Protein AF-A0AAV8WSM8-F1 (afdb_monomer_lite)

Foldseek 3Di:
DADPPDPCPPDALVRCVVVVHHSPDPDQFDQDVNDTHHDDDDDDDDAPDKDKFFAPVQCVVDVFWHSIWIWHWYADPVRDTDIDTDTHTHDPDDPPPDD

Organism: NCBI:txid1586634

Sequence (99 aa):
MTSDRCHLVDMTPKDLVKHSEHEQEWGGYFIIKGNEKIVRMLLMTRRNYPIAIKRSSWKQRGSLFSDCGISIRCVKNDQTATVRKFSLLQILGKKLPIY

Secondary structure (DSSP, 8-state):
---TTSTTTT--HHHHHHTTS-TT----SEEETTEEE-PPP---PPBT-EEEEE-GGGGGG-TTEEEEEEEEEEE-TTS-EEEEEEEEE--TT------

Radius of gyration: 25.25 Å; chains: 1; bounding box: 46×23×77 Å

pLDDT: mean 89.43, std 13.1, range [40.5, 97.62]

InterPro domains:
  IPR007644 RNA polymerase, beta subunit, protrusion [PF04563] (2-44)
  IPR037034 RNA polymerase Rpb2, domain 2 superfamily [G3DSA:3.90.1110.10] (48-92)

Structure (mmCIF, N/CA/C/O backbone):
data_AF-A0AAV8WSM8-F1
#
_entry.id   AF-A0AAV8WSM8-F1
#
loop_
_atom_site.group_PDB
_atom_site.id
_atom_site.type_symbol
_atom_site.label_atom_id
_atom_site.label_alt_id
_atom_site.label_comp_id
_atom_site.label_asym_id
_atom_site.label_entity_id
_atom_site.label_seq_id
_atom_site.pdbx_PDB_ins_code
_atom_site.Cartn_x
_atom_site.Cartn_y
_atom_site.Cartn_z
_atom_site.occupancy
_atom_site.B_iso_or_equiv
_atom_site.auth_seq_id
_atom_site.auth_comp_id
_atom_site.auth_asym_id
_atom_site.auth_atom_id
_atom_site.pdbx_PDB_model_num
ATOM 1 N N . MET A 1 1 ? 13.891 2.664 -12.995 1.00 62.06 1 MET A N 1
ATOM 2 C CA . MET A 1 1 ? 13.095 1.525 -12.487 1.00 62.06 1 MET A CA 1
ATOM 3 C C . MET A 1 1 ? 12.058 1.158 -13.534 1.00 62.06 1 MET A C 1
ATOM 5 O O . MET A 1 1 ? 10.922 1.618 -13.503 1.00 62.06 1 MET A O 1
ATOM 9 N N . THR A 1 2 ? 12.468 0.323 -14.475 1.00 86.25 2 THR A N 1
ATOM 10 C CA . THR A 1 2 ? 11.614 -0.299 -15.489 1.00 86.25 2 THR A CA 1
ATOM 11 C C . THR A 1 2 ? 11.193 -1.680 -14.988 1.00 86.25 2 THR A C 1
ATOM 13 O O . THR A 1 2 ? 11.968 -2.369 -14.333 1.00 86.25 2 THR A O 1
ATOM 16 N N . SER A 1 3 ? 9.930 -2.060 -15.199 1.00 92.62 3 SER A N 1
ATOM 17 C CA . SER A 1 3 ? 9.417 -3.360 -14.740 1.00 92.62 3 SER A CA 1
ATOM 18 C C . SE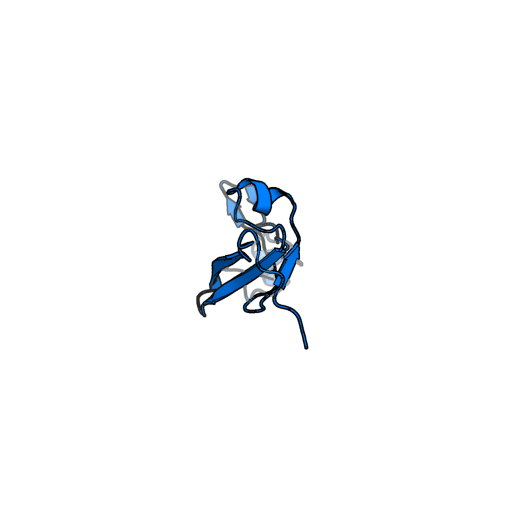R A 1 3 ? 9.936 -4.505 -15.610 1.00 92.62 3 SER A C 1
ATOM 20 O O . SER A 1 3 ? 10.052 -4.305 -16.814 1.00 92.62 3 SER A O 1
ATOM 22 N N . ASP A 1 4 ? 10.025 -5.721 -15.070 1.00 94.00 4 ASP A N 1
ATOM 23 C CA . ASP A 1 4 ? 10.434 -6.937 -15.804 1.00 94.00 4 ASP A CA 1
ATOM 24 C C . ASP A 1 4 ? 9.608 -7.248 -17.066 1.00 94.00 4 ASP A C 1
ATOM 26 O O . ASP A 1 4 ? 10.043 -7.986 -17.943 1.00 94.00 4 ASP A O 1
ATOM 30 N N . ARG A 1 5 ? 8.383 -6.713 -17.164 1.00 94.25 5 ARG A N 1
ATOM 31 C CA . ARG A 1 5 ? 7.504 -6.882 -18.336 1.00 94.25 5 ARG A CA 1
ATOM 32 C C . ARG A 1 5 ? 7.582 -5.737 -19.345 1.00 94.25 5 ARG A C 1
ATOM 34 O O . ARG A 1 5 ? 6.834 -5.733 -20.316 1.00 94.25 5 ARG A O 1
ATOM 41 N N . CYS A 1 6 ? 8.419 -4.738 -19.095 1.00 93.62 6 CYS A N 1
ATOM 42 C CA . CYS A 1 6 ? 8.630 -3.632 -20.014 1.00 93.62 6 CYS A CA 1
ATOM 43 C C . CYS A 1 6 ? 9.727 -4.016 -21.009 1.00 93.62 6 CYS A C 1
ATOM 45 O O . CYS A 1 6 ? 10.747 -4.572 -20.613 1.00 93.62 6 CYS A O 1
ATOM 47 N N . HIS A 1 7 ? 9.561 -3.665 -22.285 1.00 93.44 7 HIS A N 1
ATOM 48 C CA . HIS A 1 7 ? 10.590 -3.906 -23.303 1.00 93.44 7 HIS A CA 1
ATOM 49 C C . HIS A 1 7 ? 11.905 -3.153 -23.025 1.00 93.44 7 HIS A C 1
ATOM 51 O O . HIS A 1 7 ? 12.935 -3.515 -23.580 1.00 93.44 7 HIS A O 1
ATOM 57 N N . LEU A 1 8 ? 11.877 -2.138 -22.154 1.00 93.19 8 LEU A N 1
ATOM 58 C CA . LEU A 1 8 ? 13.022 -1.294 -21.805 1.00 93.19 8 LEU A CA 1
ATOM 59 C C . LEU A 1 8 ? 13.853 -1.822 -20.612 1.00 93.19 8 LEU A C 1
ATOM 61 O O . LEU A 1 8 ? 14.755 -1.124 -20.162 1.00 93.19 8 LEU A O 1
ATOM 65 N N . VAL A 1 9 ? 13.540 -2.998 -20.042 1.00 91.56 9 VAL A N 1
ATOM 66 C CA . VAL A 1 9 ? 14.129 -3.465 -18.764 1.00 91.56 9 VAL A CA 1
ATOM 67 C C . VAL A 1 9 ? 15.661 -3.587 -18.782 1.00 91.56 9 VAL A C 1
ATOM 69 O O . VAL A 1 9 ? 16.299 -3.143 -17.832 1.00 91.56 9 VAL A O 1
ATOM 72 N N . ASP A 1 10 ? 16.243 -4.083 -19.876 1.00 90.94 10 ASP A N 1
ATOM 73 C CA . ASP A 1 10 ? 17.689 -4.342 -20.005 1.00 90.94 10 ASP A CA 1
ATOM 74 C C . ASP A 1 10 ? 18.352 -3.504 -21.114 1.00 90.94 10 ASP A C 1
ATOM 76 O O . ASP A 1 10 ? 19.442 -3.822 -21.594 1.00 90.94 10 ASP A O 1
ATOM 80 N N . MET A 1 11 ? 17.689 -2.438 -21.571 1.00 93.75 11 MET A N 1
ATOM 81 C CA . MET A 1 11 ? 18.227 -1.590 -22.635 1.00 93.75 11 MET A CA 1
ATOM 82 C C . MET A 1 11 ? 19.330 -0.670 -22.110 1.00 93.75 11 MET A C 1
ATOM 84 O O . MET A 1 11 ? 19.201 -0.047 -21.055 1.00 93.75 11 MET A O 1
ATOM 88 N N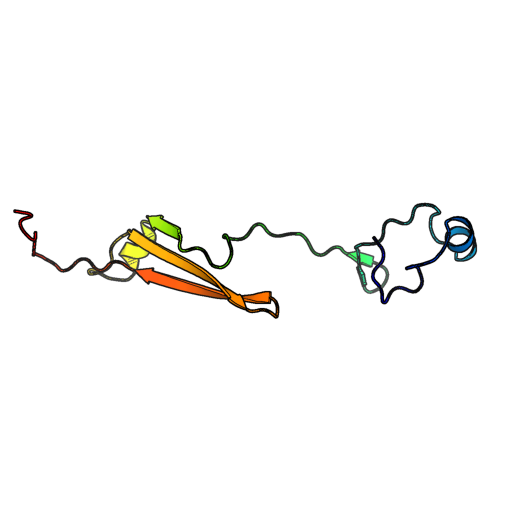 . THR A 1 12 ? 20.415 -0.538 -22.875 1.00 93.94 12 THR A N 1
ATOM 89 C CA . THR A 1 12 ? 21.449 0.457 -22.571 1.00 93.94 12 THR A CA 1
ATOM 90 C C . THR A 1 12 ? 20.961 1.866 -22.935 1.00 93.94 12 THR A C 1
ATOM 92 O O . THR A 1 12 ? 20.084 2.001 -23.789 1.00 93.94 12 THR A O 1
ATOM 95 N N . PRO A 1 13 ? 21.558 2.946 -22.392 1.00 94.25 13 PRO A N 1
ATOM 96 C CA . PRO A 1 13 ? 21.188 4.316 -22.771 1.00 94.25 13 PRO A CA 1
ATOM 97 C C . PRO A 1 13 ? 21.244 4.578 -24.283 1.00 94.25 13 PRO A C 1
ATOM 99 O O . PRO A 1 13 ? 20.419 5.306 -24.826 1.00 94.25 13 PRO A O 1
ATOM 102 N N . LYS A 1 14 ? 22.181 3.932 -24.992 1.00 95.69 14 LYS A N 1
ATOM 103 C CA . LYS A 1 14 ? 22.279 4.017 -26.457 1.00 95.69 14 LYS A CA 1
ATOM 104 C C . LYS A 1 14 ? 21.098 3.340 -27.150 1.00 95.69 14 LYS A C 1
ATOM 106 O O . LYS A 1 14 ? 20.595 3.860 -28.143 1.00 95.69 14 LYS A O 1
ATOM 111 N N . ASP A 1 15 ? 20.663 2.195 -26.631 1.00 94.88 15 ASP A N 1
ATOM 112 C CA . ASP A 1 15 ? 19.507 1.478 -27.162 1.00 94.88 15 ASP A CA 1
ATOM 113 C C . ASP A 1 15 ? 18.212 2.243 -26.886 1.00 94.88 15 ASP A C 1
ATOM 115 O O . ASP A 1 15 ? 17.374 2.317 -27.778 1.00 94.88 15 ASP A O 1
ATOM 119 N N . LEU A 1 16 ? 18.072 2.877 -25.717 1.00 94.75 16 LEU A N 1
ATOM 120 C CA . LEU A 1 16 ? 16.925 3.734 -25.389 1.00 94.75 16 LEU A CA 1
ATOM 121 C C . LEU A 1 16 ? 16.775 4.874 -26.401 1.00 94.75 16 LEU A C 1
ATOM 123 O O . LEU A 1 16 ? 15.728 5.005 -27.031 1.00 94.75 16 LEU A O 1
ATOM 127 N N . VAL A 1 17 ? 17.858 5.614 -26.657 1.00 95.69 17 VAL A N 1
ATOM 128 C CA . VAL A 1 17 ? 17.861 6.692 -27.660 1.00 95.69 17 VAL A CA 1
ATOM 129 C C . VAL A 1 17 ? 17.511 6.157 -29.050 1.00 95.69 17 VAL A C 1
ATOM 131 O O . VAL A 1 17 ? 16.729 6.770 -29.776 1.00 95.69 17 VAL A O 1
ATOM 134 N N . LYS A 1 18 ? 18.030 4.979 -29.425 1.00 96.50 18 LYS A N 1
ATOM 135 C CA . LYS A 1 18 ? 17.698 4.327 -30.703 1.00 96.50 18 LYS A CA 1
ATOM 136 C C . LYS A 1 18 ? 16.211 3.971 -30.813 1.00 96.50 18 LYS A C 1
ATOM 138 O O . LYS A 1 18 ? 15.663 4.006 -31.912 1.00 96.50 18 LYS A O 1
ATOM 143 N N . HIS A 1 19 ? 15.564 3.655 -29.696 1.00 93.69 19 HIS A N 1
ATOM 144 C CA . HIS A 1 19 ? 14.131 3.371 -29.619 1.00 93.69 19 HIS A CA 1
ATOM 145 C C . HIS A 1 19 ? 13.280 4.621 -29.348 1.00 93.69 19 HIS A C 1
ATOM 147 O O . HIS A 1 19 ? 12.095 4.488 -29.069 1.00 93.69 19 HIS A O 1
ATOM 153 N N . SER A 1 20 ? 13.845 5.826 -29.510 1.00 94.50 20 SER A N 1
ATOM 154 C CA . SER A 1 20 ? 13.152 7.109 -29.297 1.00 94.50 20 SER A CA 1
ATOM 155 C C . SER A 1 20 ? 12.680 7.342 -27.859 1.00 94.50 20 SER A C 1
ATOM 157 O O . SER A 1 20 ? 11.771 8.135 -27.630 1.00 94.50 20 SER A O 1
ATOM 159 N N . GLU A 1 21 ? 13.334 6.693 -26.901 1.00 94.19 21 GLU A N 1
ATOM 160 C CA . GLU A 1 21 ? 13.168 6.948 -25.474 1.00 94.19 21 GLU A CA 1
ATOM 161 C C . GLU A 1 21 ? 14.253 7.909 -24.976 1.00 94.19 21 GLU A C 1
ATOM 163 O O . GLU A 1 21 ? 15.303 8.097 -25.604 1.00 94.19 21 GLU A O 1
ATOM 168 N N . HIS A 1 22 ? 14.019 8.516 -23.815 1.00 93.62 22 HIS A N 1
ATOM 169 C CA . HIS A 1 22 ? 15.026 9.347 -23.168 1.00 93.62 22 HIS A CA 1
ATOM 170 C C . HIS A 1 22 ? 16.214 8.485 -22.694 1.00 93.62 22 HIS A C 1
ATOM 172 O O . HIS A 1 22 ? 16.029 7.401 -22.143 1.00 93.62 22 HIS A O 1
ATOM 178 N N . GLU A 1 23 ? 17.454 8.970 -22.851 1.00 93.00 23 GLU A N 1
ATOM 179 C CA . GLU A 1 23 ? 18.670 8.236 -22.436 1.00 93.00 23 GLU A CA 1
ATOM 180 C C . GLU A 1 23 ? 18.679 7.856 -20.946 1.00 93.00 23 GLU A C 1
ATOM 182 O O . GLU A 1 23 ? 19.292 6.870 -20.537 1.00 93.00 23 GLU A O 1
ATOM 187 N N . GLN A 1 24 ? 17.977 8.653 -20.143 1.00 91.06 24 GLN A N 1
ATOM 188 C CA . GLN A 1 24 ? 17.765 8.472 -18.714 1.00 91.06 24 GLN A CA 1
ATOM 189 C C . GLN A 1 24 ? 16.271 8.275 -18.441 1.00 91.06 24 GLN A C 1
ATOM 191 O O . GLN A 1 24 ? 15.710 8.973 -17.605 1.00 91.06 24 GLN A O 1
ATOM 196 N N . GLU A 1 25 ? 15.592 7.400 -19.181 1.00 91.44 25 GLU A N 1
ATOM 197 C CA . GLU A 1 25 ? 14.197 7.058 -18.894 1.00 91.44 25 GLU A CA 1
ATOM 198 C C . GLU A 1 25 ? 14.086 6.386 -17.514 1.00 91.44 25 GLU A C 1
ATOM 200 O O . GLU A 1 25 ? 14.760 5.395 -17.215 1.00 91.44 25 GLU A O 1
ATOM 205 N N . TRP A 1 26 ? 13.261 6.946 -16.625 1.00 86.88 26 TRP A N 1
ATOM 206 C CA . TRP A 1 26 ? 13.185 6.491 -15.233 1.00 86.88 26 TRP A CA 1
ATOM 207 C C . TRP A 1 26 ? 12.137 5.398 -15.025 1.00 86.88 26 TRP A C 1
ATOM 209 O O . TRP A 1 26 ? 12.307 4.576 -14.114 1.00 86.88 26 TRP A O 1
ATOM 219 N N . GLY A 1 27 ? 11.091 5.343 -15.853 1.00 91.88 27 GLY A N 1
ATOM 220 C CA . GLY A 1 27 ? 9.974 4.416 -15.690 1.00 91.88 27 GLY A CA 1
ATOM 221 C C . GLY A 1 27 ? 9.206 4.605 -14.372 1.00 91.88 27 GLY A C 1
ATOM 222 O O . GLY A 1 27 ? 9.250 5.653 -13.728 1.00 91.88 27 GLY A O 1
ATOM 223 N N . GLY A 1 28 ? 8.474 3.570 -13.946 1.00 92.56 28 GLY A N 1
ATOM 224 C CA . GLY A 1 28 ? 7.699 3.589 -12.693 1.00 92.56 28 GLY A CA 1
ATOM 225 C C . GLY A 1 28 ? 6.307 4.229 -12.797 1.00 92.56 28 GLY A C 1
ATOM 226 O O . GLY A 1 28 ? 5.631 4.416 -11.784 1.00 92.56 28 GLY A O 1
ATOM 227 N N . TYR A 1 29 ? 5.858 4.524 -14.012 1.00 95.12 29 TYR A N 1
ATOM 228 C CA . TYR A 1 29 ? 4.513 4.991 -14.335 1.00 95.12 29 TYR A CA 1
ATOM 229 C C . TYR A 1 29 ? 3.863 4.069 -15.376 1.00 95.12 29 TYR A C 1
ATOM 231 O O . TYR A 1 29 ? 4.495 3.187 -15.954 1.00 95.12 29 TYR A O 1
ATOM 239 N N . PHE A 1 30 ? 2.566 4.256 -15.585 1.00 96.00 30 PHE A N 1
ATOM 240 C CA . PHE A 1 30 ? 1.760 3.541 -16.563 1.00 96.00 30 PHE A CA 1
ATOM 241 C C . PHE A 1 30 ? 1.314 4.504 -17.655 1.00 96.00 30 PHE A C 1
ATOM 243 O O . PHE A 1 30 ? 0.877 5.615 -17.359 1.00 96.00 30 PHE A O 1
ATOM 250 N N . ILE A 1 31 ? 1.347 4.051 -18.904 1.00 95.06 31 ILE A N 1
ATOM 251 C CA . ILE A 1 31 ? 0.778 4.784 -20.034 1.00 95.06 31 ILE A CA 1
ATOM 252 C C . ILE A 1 31 ? -0.645 4.269 -20.259 1.00 95.06 31 ILE A C 1
ATOM 254 O O . ILE A 1 31 ? -0.856 3.115 -20.625 1.00 95.06 31 ILE A O 1
ATOM 258 N N . ILE A 1 32 ? -1.643 5.121 -20.028 1.00 97.19 32 ILE A N 1
ATOM 259 C CA . ILE A 1 32 ? -3.063 4.792 -20.190 1.00 97.19 32 ILE A CA 1
ATOM 260 C C . ILE A 1 32 ? -3.660 5.765 -21.200 1.00 97.19 32 ILE A C 1
ATOM 262 O O . ILE A 1 32 ? -3.789 6.956 -20.919 1.00 97.19 32 ILE A O 1
ATOM 266 N N . LYS A 1 33 ? -4.038 5.262 -22.384 1.00 96.56 33 LYS A N 1
ATOM 267 C CA . LYS A 1 33 ? -4.558 6.084 -23.497 1.00 96.56 33 LYS A CA 1
ATOM 268 C C . LYS A 1 33 ? -3.635 7.272 -23.827 1.00 96.56 33 LYS A C 1
ATOM 270 O O . LYS A 1 33 ? -4.097 8.406 -23.907 1.00 96.56 33 LYS A O 1
ATOM 275 N N . GLY A 1 34 ? -2.328 7.021 -23.915 1.00 95.56 34 GLY A N 1
ATOM 276 C CA . GLY A 1 34 ? -1.319 8.051 -24.198 1.00 95.56 34 GLY A CA 1
ATOM 277 C C . GLY A 1 34 ? -1.023 9.016 -23.045 1.00 95.56 34 GLY A C 1
ATOM 278 O O . GLY A 1 34 ? -0.276 9.962 -23.239 1.00 95.56 34 GLY A O 1
ATOM 279 N N . ASN A 1 35 ? -1.591 8.801 -21.852 1.00 96.06 35 ASN A N 1
ATOM 280 C CA . ASN A 1 35 ? -1.297 9.616 -20.676 1.00 96.06 35 ASN A CA 1
ATOM 281 C C . ASN A 1 35 ? -0.447 8.843 -19.673 1.00 96.06 35 ASN A C 1
ATOM 283 O O . ASN A 1 35 ? -0.825 7.743 -19.264 1.00 96.06 35 ASN A O 1
ATOM 287 N N . GLU A 1 36 ? 0.617 9.468 -19.192 1.00 95.25 36 GLU A N 1
ATOM 288 C CA . GLU A 1 36 ? 1.422 8.952 -18.090 1.00 95.25 36 GLU A CA 1
ATOM 289 C C . GLU A 1 36 ? 0.687 9.129 -16.758 1.00 95.25 36 GLU A C 1
ATOM 291 O O . GLU A 1 36 ? 0.174 10.202 -16.420 1.00 95.25 36 GLU A O 1
ATOM 296 N N . LYS A 1 37 ? 0.584 8.038 -15.999 1.00 96.06 37 LYS A N 1
ATOM 297 C CA . LYS A 1 37 ? -0.106 7.971 -14.711 1.00 96.06 37 LYS A CA 1
ATOM 298 C C . LYS A 1 37 ? 0.720 7.158 -13.731 1.00 96.06 37 LYS A C 1
ATOM 300 O O . LYS A 1 37 ? 1.152 6.054 -14.037 1.00 96.06 37 LYS A O 1
ATOM 305 N N . ILE A 1 38 ? 0.866 7.660 -12.514 1.00 95.38 38 ILE A N 1
ATOM 306 C CA . ILE A 1 38 ? 1.565 6.961 -11.436 1.00 95.38 38 ILE A CA 1
ATOM 307 C C . ILE A 1 38 ? 0.584 6.549 -10.339 1.00 95.38 38 ILE A C 1
ATOM 309 O O . ILE A 1 38 ? -0.321 7.303 -9.971 1.00 95.38 38 ILE A O 1
ATOM 313 N N . VAL A 1 39 ? 0.765 5.345 -9.795 1.00 95.06 39 VAL A N 1
ATOM 314 C CA . VAL A 1 39 ? 0.037 4.914 -8.598 1.00 95.06 39 VAL A CA 1
ATOM 315 C C . VAL A 1 39 ? 0.701 5.553 -7.384 1.00 95.06 39 VAL A C 1
ATOM 317 O O . VAL A 1 39 ? 1.859 5.287 -7.073 1.00 95.06 39 VAL A O 1
ATOM 320 N N . ARG A 1 40 ? -0.037 6.414 -6.684 1.00 95.75 40 ARG A N 1
ATOM 321 C CA . ARG A 1 40 ? 0.487 7.135 -5.523 1.00 95.75 40 ARG A CA 1
ATOM 322 C C . ARG A 1 40 ? 0.685 6.195 -4.333 1.00 95.75 40 ARG A C 1
ATOM 324 O O . ARG A 1 40 ? -0.217 5.444 -3.967 1.00 95.75 40 ARG A O 1
ATOM 331 N N . MET A 1 41 ? 1.835 6.310 -3.671 1.00 94.88 41 MET A N 1
ATOM 332 C CA . MET A 1 41 ? 2.085 5.621 -2.405 1.00 94.88 41 MET A CA 1
ATOM 333 C C . MET A 1 41 ? 1.160 6.139 -1.298 1.00 94.88 41 MET A C 1
ATOM 335 O O . MET A 1 41 ? 0.975 7.348 -1.134 1.00 94.88 41 MET A O 1
ATOM 339 N N . LEU A 1 42 ? 0.607 5.214 -0.513 1.00 93.94 42 LEU A N 1
ATOM 340 C CA . LEU A 1 42 ? -0.272 5.514 0.614 1.00 93.94 42 LEU A CA 1
ATOM 341 C C . LEU A 1 42 ? 0.402 5.132 1.930 1.00 93.94 42 LEU A C 1
ATOM 343 O O . LEU A 1 42 ? 0.889 4.012 2.093 1.00 93.94 42 LEU A O 1
ATOM 347 N N . LEU A 1 43 ? 0.370 6.047 2.898 1.00 95.31 43 LEU A N 1
ATOM 348 C CA . LEU A 1 43 ? 0.743 5.742 4.276 1.00 95.31 43 LEU A CA 1
ATOM 349 C C . LEU A 1 43 ? -0.362 4.898 4.917 1.00 95.31 43 LEU A C 1
ATOM 351 O O . LEU A 1 43 ? -1.529 5.288 4.945 1.00 95.31 43 LEU A O 1
ATOM 355 N N . MET A 1 44 ? 0.009 3.733 5.440 1.00 93.94 44 MET A N 1
ATOM 356 C CA . MET A 1 44 ? -0.909 2.796 6.086 1.00 93.94 44 MET A CA 1
ATOM 357 C C . MET A 1 44 ? -0.413 2.404 7.477 1.00 93.94 44 MET A C 1
ATOM 359 O O . MET A 1 44 ? 0.761 2.556 7.809 1.00 93.94 44 MET A O 1
ATOM 363 N N . THR A 1 45 ? -1.313 1.855 8.295 1.00 95.12 45 THR A N 1
ATOM 364 C CA . THR A 1 45 ? -0.951 1.305 9.604 1.00 95.12 45 THR A CA 1
ATOM 365 C C . THR A 1 45 ? 0.020 0.132 9.468 1.00 95.12 45 THR A C 1
ATOM 367 O O . THR A 1 45 ? -0.029 -0.643 8.505 1.00 95.12 45 THR A O 1
ATOM 370 N N . ARG A 1 46 ? 0.904 -0.009 10.464 1.00 95.19 46 ARG A N 1
ATOM 371 C CA . ARG A 1 46 ? 1.917 -1.068 10.512 1.00 95.19 46 ARG A CA 1
ATOM 372 C C . ARG A 1 46 ? 1.272 -2.451 10.348 1.00 95.19 46 ARG A C 1
ATOM 374 O O . ARG A 1 46 ? 0.285 -2.770 11.010 1.00 95.19 46 ARG A O 1
ATOM 381 N N . ARG A 1 47 ? 1.841 -3.272 9.456 1.00 96.12 47 ARG A N 1
ATOM 382 C CA . ARG A 1 47 ? 1.388 -4.651 9.215 1.00 96.12 47 ARG A CA 1
ATOM 383 C C . ARG A 1 47 ? 1.663 -5.541 10.426 1.00 96.12 47 ARG A C 1
ATOM 385 O O . ARG A 1 47 ? 2.724 -5.421 11.034 1.00 96.12 47 ARG A O 1
ATOM 392 N N . ASN A 1 48 ? 0.730 -6.444 10.719 1.00 95.38 48 ASN A N 1
ATOM 393 C CA . ASN A 1 48 ? 0.865 -7.525 11.701 1.00 95.38 48 ASN A CA 1
ATOM 394 C C . ASN A 1 48 ? 1.323 -7.046 13.092 1.00 95.38 48 ASN A C 1
ATOM 396 O O . ASN A 1 48 ? 2.059 -7.740 13.784 1.00 95.38 48 ASN A O 1
ATOM 400 N N . TYR A 1 49 ? 0.891 -5.846 13.492 1.00 97.00 49 TYR A N 1
ATOM 401 C CA . TYR A 1 49 ? 1.210 -5.252 14.786 1.00 97.00 49 TYR A CA 1
ATOM 402 C C . TYR A 1 49 ? -0.071 -4.706 15.436 1.00 97.00 49 TYR A C 1
ATOM 404 O O . TYR A 1 49 ? -0.757 -3.891 14.807 1.00 97.00 49 TYR A O 1
ATOM 412 N N . PRO A 1 50 ? -0.436 -5.156 16.651 1.00 96.81 50 PRO A N 1
ATOM 413 C CA . PRO A 1 50 ? -1.602 -4.639 17.353 1.00 96.81 50 PRO A CA 1
ATOM 414 C C . PRO A 1 50 ? -1.327 -3.218 17.855 1.00 96.81 50 PRO A C 1
ATOM 416 O O . PRO A 1 50 ? -0.354 -2.972 18.560 1.00 96.81 50 PRO A O 1
ATOM 419 N N . ILE A 1 51 ? -2.198 -2.276 17.497 1.00 96.75 51 ILE A N 1
ATOM 420 C CA . ILE A 1 51 ? -2.108 -0.878 17.924 1.00 96.75 51 ILE A CA 1
ATOM 421 C C . ILE A 1 51 ? -3.249 -0.600 18.897 1.00 96.75 51 ILE A C 1
ATOM 423 O O . ILE A 1 51 ? -4.419 -0.774 18.543 1.00 96.75 51 ILE A O 1
ATOM 427 N N . ALA A 1 52 ? -2.916 -0.144 20.104 1.00 96.06 52 ALA A N 1
ATOM 428 C CA . ALA A 1 52 ? -3.891 0.400 21.040 1.00 96.06 52 ALA A CA 1
ATOM 429 C C . ALA A 1 52 ? -4.341 1.787 20.560 1.00 96.06 52 ALA A C 1
ATOM 431 O O . ALA A 1 52 ? -3.522 2.652 20.252 1.00 96.06 52 ALA A O 1
ATOM 432 N N . ILE A 1 53 ? -5.650 1.989 20.458 1.00 94.19 53 ILE A N 1
ATOM 433 C CA . ILE A 1 53 ? -6.257 3.209 19.936 1.00 94.19 53 ILE A CA 1
ATOM 434 C C . ILE A 1 53 ? -7.302 3.696 20.934 1.00 94.19 53 ILE A C 1
ATOM 436 O O . ILE A 1 53 ? -8.154 2.926 21.374 1.00 94.19 53 ILE A O 1
ATOM 440 N N . LYS A 1 54 ? -7.266 4.998 21.226 1.00 93.81 54 LYS A N 1
ATOM 441 C CA . LYS A 1 54 ? -8.331 5.717 21.924 1.00 93.81 54 LYS A CA 1
ATOM 442 C C . LYS A 1 54 ? -9.017 6.668 20.943 1.00 93.81 54 LYS A C 1
ATOM 444 O O . LYS A 1 54 ? -8.371 7.559 20.395 1.00 93.81 54 LYS A O 1
ATOM 449 N N . ARG A 1 55 ? -10.301 6.449 20.658 1.00 92.50 55 ARG A N 1
ATOM 450 C CA . ARG A 1 55 ? -11.119 7.245 19.730 1.00 92.5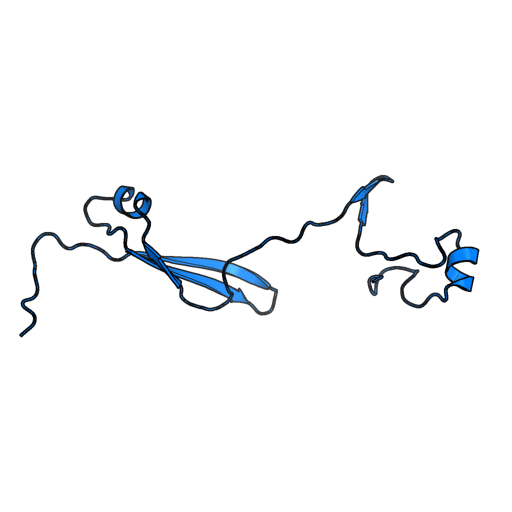0 55 ARG A CA 1
ATOM 451 C C . ARG A 1 55 ? -12.523 7.435 20.292 1.00 92.50 55 ARG A C 1
ATOM 453 O O . ARG A 1 55 ? -13.275 6.476 20.433 1.00 92.50 55 ARG A O 1
ATOM 460 N N . SER A 1 56 ? -12.908 8.690 20.512 1.00 90.44 56 SER A N 1
ATOM 461 C CA . SER A 1 56 ? -14.228 9.077 21.033 1.00 90.44 56 SER A CA 1
ATOM 462 C C . SER A 1 56 ? -15.396 8.534 20.201 1.00 90.44 56 SER A C 1
ATOM 464 O O . SER A 1 56 ? -16.419 8.140 20.756 1.00 90.44 56 SER A O 1
ATOM 466 N N . SER A 1 57 ? -15.228 8.421 18.879 1.00 91.19 57 SER A N 1
ATOM 467 C CA . SER A 1 57 ? -16.242 7.863 17.975 1.00 91.19 57 SER A CA 1
ATOM 468 C C . SER A 1 57 ? -16.578 6.390 18.235 1.00 91.19 57 SER A C 1
ATOM 470 O O . SER A 1 57 ? -17.604 5.909 17.765 1.00 91.19 57 SER A O 1
ATOM 472 N N . TRP A 1 58 ? -15.760 5.645 18.987 1.00 89.44 58 TRP A N 1
ATOM 473 C CA . TRP A 1 58 ? -16.057 4.245 19.312 1.00 89.44 58 TRP A CA 1
ATOM 474 C C . TRP A 1 58 ? -17.151 4.117 20.371 1.00 89.44 58 TRP A C 1
ATOM 476 O O . TRP A 1 58 ? -17.961 3.197 20.282 1.00 89.44 58 TRP A O 1
ATOM 486 N N . LYS A 1 59 ? -17.254 5.094 21.279 1.00 88.50 59 LYS A N 1
ATOM 487 C CA . LYS A 1 59 ? -18.329 5.178 22.275 1.00 88.50 59 LYS A CA 1
ATOM 488 C C . LYS A 1 59 ? -19.709 5.376 21.633 1.00 88.50 59 LYS A C 1
ATOM 490 O O . LYS A 1 59 ? -20.717 4.957 22.182 1.00 88.50 59 LYS A O 1
ATOM 495 N N . GLN A 1 60 ? -19.761 5.961 20.433 1.00 89.38 60 GLN A N 1
ATOM 496 C CA . GLN A 1 60 ? -21.014 6.198 19.702 1.00 89.38 60 GLN A CA 1
ATOM 497 C C . GLN A 1 60 ? -21.659 4.911 19.158 1.00 89.38 60 GLN A C 1
ATOM 499 O O . GLN A 1 60 ? -22.790 4.951 18.691 1.00 89.38 60 GLN A O 1
ATOM 504 N N . ARG A 1 61 ? -20.967 3.762 19.214 1.00 87.31 61 ARG A N 1
ATOM 505 C CA . ARG A 1 61 ? -21.497 2.473 18.734 1.00 87.31 61 ARG A CA 1
ATOM 506 C C . ARG A 1 61 ? -22.538 1.847 19.660 1.00 87.31 61 ARG A C 1
ATOM 508 O O . ARG A 1 61 ? -23.246 0.942 19.237 1.00 87.31 61 ARG A O 1
ATOM 515 N N . GLY A 1 62 ? -22.606 2.291 20.911 1.00 87.31 62 GLY A N 1
ATOM 516 C CA . GLY A 1 62 ? -23.563 1.798 21.892 1.00 87.31 62 GLY A CA 1
ATOM 517 C C . GLY A 1 62 ? -23.132 2.137 23.313 1.00 87.31 62 GLY A C 1
ATOM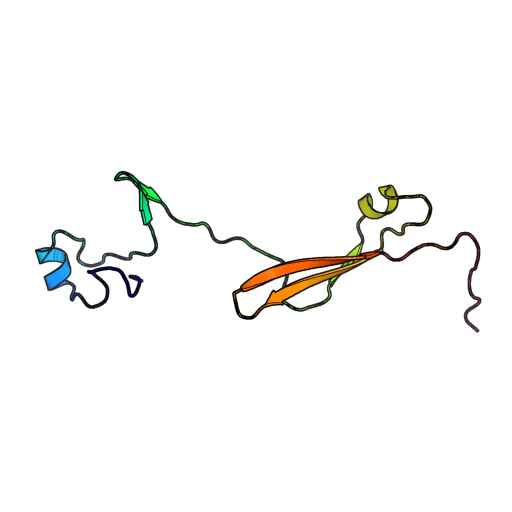 518 O O . GLY A 1 62 ? -21.959 2.393 23.574 1.00 87.31 62 GLY A O 1
ATOM 519 N N . SER A 1 63 ? -24.081 2.099 24.246 1.00 85.19 63 SER A N 1
ATOM 520 C CA . SER A 1 63 ? -23.874 2.482 25.651 1.00 85.19 63 SER A CA 1
ATOM 521 C C . SER A 1 63 ? -22.796 1.667 26.375 1.00 85.19 63 SER A C 1
ATOM 523 O O . SER A 1 63 ? -22.172 2.174 27.302 1.00 85.19 63 SER A O 1
ATOM 525 N N . LEU A 1 64 ? -22.549 0.431 25.934 1.00 89.31 64 LEU A N 1
ATOM 526 C CA . LEU A 1 64 ? -21.541 -0.466 26.503 1.00 89.31 64 LEU A CA 1
ATOM 527 C C . LEU A 1 64 ? -20.159 -0.330 25.847 1.00 89.31 64 LEU A C 1
ATOM 529 O O . LEU A 1 64 ? -19.242 -1.048 26.229 1.00 89.31 64 LEU A O 1
ATOM 533 N N . PHE A 1 65 ? -19.968 0.531 24.845 1.00 88.94 65 PHE A N 1
ATOM 534 C CA . PHE A 1 65 ? -18.673 0.670 24.173 1.00 88.94 65 PHE A CA 1
ATOM 535 C C . PHE A 1 65 ? -17.781 1.708 24.862 1.00 88.94 65 PHE A C 1
ATOM 537 O O . PHE A 1 65 ? -18.208 2.823 25.156 1.00 88.94 65 PHE A O 1
ATOM 544 N N . SER A 1 66 ? -16.508 1.360 25.068 1.00 90.31 66 SER A N 1
ATOM 545 C CA . SER A 1 66 ? -15.471 2.310 25.475 1.00 90.31 66 SER A CA 1
ATOM 546 C C . SER A 1 66 ? -14.911 3.088 24.279 1.00 90.31 66 SER A C 1
ATOM 548 O O . SER A 1 66 ? -15.095 2.715 23.118 1.00 90.31 66 SER A O 1
ATOM 550 N N . ASP A 1 67 ? -14.165 4.156 24.559 1.00 92.88 67 ASP A N 1
ATOM 551 C CA . ASP A 1 67 ? -13.352 4.856 23.562 1.00 92.88 67 ASP A CA 1
ATOM 552 C C . ASP A 1 67 ? -12.017 4.146 23.276 1.00 92.88 67 ASP A C 1
ATOM 554 O O . ASP A 1 67 ? -11.345 4.477 22.302 1.00 92.88 67 ASP A O 1
ATOM 558 N N . CYS A 1 68 ? -11.646 3.149 24.079 1.00 93.25 68 CYS A N 1
ATOM 559 C CA . CYS A 1 68 ? -10.423 2.367 23.921 1.00 93.25 68 CYS A CA 1
ATOM 560 C C . CYS A 1 68 ? -10.641 1.037 23.180 1.00 93.25 68 CYS A C 1
ATOM 562 O O . CYS A 1 68 ? -11.670 0.368 23.308 1.00 93.25 68 CYS A O 1
ATOM 564 N N . GLY A 1 69 ? -9.599 0.585 22.487 1.00 94.12 69 GLY A N 1
ATOM 565 C CA . GLY A 1 69 ? -9.421 -0.816 22.117 1.00 94.12 69 GLY A CA 1
ATOM 566 C C . GLY A 1 69 ? -8.230 -1.021 21.188 1.00 94.12 69 GLY A C 1
ATOM 567 O O . GLY A 1 69 ? -7.337 -0.180 21.118 1.00 94.12 69 GLY A O 1
ATOM 568 N N . ILE A 1 70 ? -8.194 -2.154 20.492 1.00 95.75 70 ILE A N 1
ATOM 569 C CA . ILE A 1 70 ? -7.046 -2.583 19.687 1.00 95.75 70 ILE A CA 1
ATOM 570 C C . ILE A 1 70 ? -7.453 -2.674 18.219 1.00 95.75 70 ILE A C 1
ATOM 572 O O . ILE A 1 70 ? -8.503 -3.215 17.880 1.00 95.75 70 ILE A O 1
ATOM 576 N N . SER A 1 71 ? -6.608 -2.171 17.324 1.00 96.12 71 SER A N 1
ATOM 577 C CA . SER A 1 71 ? -6.739 -2.365 15.881 1.00 96.12 71 SER A CA 1
ATOM 578 C C . SER A 1 71 ? -5.486 -3.034 15.337 1.00 96.12 71 SER A C 1
ATOM 580 O O . SER A 1 71 ? -4.376 -2.585 15.606 1.00 96.12 71 SER A O 1
ATOM 582 N N . ILE A 1 72 ? -5.659 -4.065 14.516 1.00 97.44 72 ILE A N 1
ATOM 583 C CA . ILE A 1 72 ? -4.559 -4.753 13.835 1.00 97.44 72 ILE A CA 1
ATOM 584 C C . ILE A 1 72 ? -4.851 -4.854 12.340 1.00 97.44 72 ILE A C 1
ATOM 586 O O . ILE A 1 72 ? -5.965 -5.182 11.929 1.00 97.44 72 ILE A O 1
ATOM 590 N N . ARG A 1 73 ? -3.845 -4.543 11.517 1.00 97.38 73 ARG A N 1
ATOM 591 C CA . ARG A 1 73 ? -3.875 -4.766 10.068 1.00 97.38 73 ARG A CA 1
ATOM 592 C C . ARG A 1 73 ? -3.153 -6.076 9.770 1.00 97.38 73 ARG A C 1
ATOM 594 O O . ARG A 1 73 ? -1.925 -6.102 9.735 1.00 97.38 73 ARG A O 1
ATOM 601 N N . CYS A 1 74 ? -3.918 -7.143 9.576 1.00 96.88 74 CYS A N 1
ATOM 602 C CA . CYS A 1 74 ? -3.393 -8.455 9.213 1.00 96.88 74 CYS A CA 1
ATOM 603 C C . CYS A 1 74 ? -3.134 -8.490 7.707 1.00 96.88 74 CYS A C 1
ATOM 605 O O . CYS A 1 74 ? -4.038 -8.166 6.936 1.00 96.88 74 CYS A O 1
ATOM 607 N N . VAL A 1 75 ? -1.924 -8.864 7.297 1.00 97.62 75 VAL A N 1
ATOM 608 C CA . VAL A 1 75 ? -1.505 -8.932 5.890 1.00 97.62 75 VAL A CA 1
ATOM 609 C C . VAL A 1 75 ? -1.020 -10.342 5.584 1.00 97.62 75 VAL A C 1
ATOM 611 O O . VAL A 1 75 ? -0.172 -10.863 6.312 1.00 97.62 75 VAL A O 1
ATOM 614 N N . LYS A 1 76 ? -1.567 -10.948 4.529 1.00 96.88 76 LYS A N 1
ATOM 615 C CA . LYS A 1 76 ? -1.172 -12.271 4.030 1.00 96.88 76 LYS A CA 1
ATOM 616 C C . LYS A 1 76 ? 0.065 -12.177 3.123 1.00 96.88 76 LYS A C 1
ATOM 618 O O . LYS A 1 76 ? 0.504 -11.087 2.760 1.00 96.88 76 LYS A O 1
ATOM 623 N N . ASN A 1 77 ? 0.608 -13.327 2.725 1.00 96.50 77 ASN A N 1
ATOM 624 C CA . ASN A 1 77 ? 1.779 -13.399 1.842 1.00 96.50 77 ASN A CA 1
ATOM 625 C C . ASN A 1 77 ? 1.521 -12.783 0.453 1.00 96.50 77 ASN A C 1
ATOM 627 O O . ASN A 1 77 ? 2.416 -12.159 -0.110 1.00 96.50 77 ASN A O 1
ATOM 631 N N . ASP A 1 78 ? 0.284 -12.867 -0.048 1.00 97.19 78 ASP A N 1
ATOM 632 C CA . ASP A 1 78 ? -0.180 -12.237 -1.297 1.00 97.19 78 ASP A CA 1
ATOM 633 C C . ASP A 1 78 ? -0.416 -10.713 -1.181 1.00 97.19 78 ASP A C 1
ATOM 635 O O . ASP A 1 78 ? -0.988 -10.096 -2.075 1.00 97.19 78 ASP A O 1
ATOM 639 N N . GLN A 1 79 ? -0.001 -10.096 -0.068 1.00 95.44 79 GLN A N 1
ATOM 640 C CA . GLN A 1 79 ? -0.193 -8.680 0.269 1.00 95.44 79 GLN A CA 1
ATOM 641 C C . GLN A 1 79 ? -1.654 -8.233 0.464 1.00 95.44 79 GLN A C 1
ATOM 643 O O . GLN A 1 79 ? -1.895 -7.053 0.750 1.00 95.44 79 GLN A O 1
ATOM 648 N N . THR A 1 80 ? -2.635 -9.142 0.420 1.00 96.62 80 THR A N 1
ATOM 649 C CA . THR A 1 80 ? -4.017 -8.817 0.799 1.00 96.62 80 THR A CA 1
ATOM 650 C C . THR A 1 80 ? -4.099 -8.517 2.294 1.00 96.62 80 THR A C 1
ATOM 652 O O . THR A 1 80 ? -3.464 -9.175 3.126 1.00 96.62 80 THR A O 1
ATOM 655 N N . ALA A 1 81 ? -4.868 -7.488 2.659 1.00 95.94 81 ALA A N 1
ATOM 656 C CA . ALA A 1 81 ? -4.927 -6.994 4.029 1.00 95.94 81 ALA A CA 1
ATOM 657 C C . ALA A 1 81 ? -6.358 -6.920 4.564 1.00 95.94 81 ALA A C 1
ATOM 659 O O . ALA A 1 81 ? -7.286 -6.523 3.866 1.00 95.94 81 ALA A O 1
ATOM 660 N N . THR A 1 82 ? -6.532 -7.242 5.843 1.00 96.75 82 THR A N 1
ATOM 661 C CA . THR A 1 82 ? -7.793 -7.070 6.573 1.00 96.75 82 THR A CA 1
ATOM 662 C C . THR A 1 82 ? -7.526 -6.355 7.889 1.00 96.75 82 THR A C 1
ATOM 664 O O . THR A 1 82 ? -6.632 -6.733 8.646 1.00 96.75 82 THR A O 1
ATOM 667 N N . VAL A 1 83 ? -8.314 -5.321 8.184 1.00 96.50 83 VAL A N 1
ATOM 668 C CA . VAL A 1 83 ? -8.235 -4.605 9.463 1.00 96.50 83 VAL A CA 1
ATOM 669 C C . VAL A 1 83 ? -9.242 -5.204 10.438 1.00 96.50 83 VAL A C 1
ATOM 671 O O . VAL A 1 83 ? -10.447 -5.165 10.195 1.00 96.50 83 VAL A O 1
ATOM 674 N N . ARG A 1 84 ? -8.753 -5.729 11.561 1.00 95.25 84 ARG A N 1
ATOM 675 C CA . ARG A 1 84 ? -9.575 -6.232 12.667 1.00 95.25 84 ARG A CA 1
ATOM 676 C C . ARG A 1 84 ? -9.539 -5.237 13.823 1.00 95.25 84 ARG A C 1
ATOM 678 O O . ARG A 1 84 ? -8.487 -4.676 14.127 1.00 95.25 84 ARG A O 1
ATOM 685 N N . LYS A 1 85 ? -10.696 -5.003 14.443 1.00 93.94 85 LYS A N 1
ATOM 686 C CA . LYS A 1 85 ? -10.873 -4.070 15.563 1.00 93.94 85 LYS A CA 1
ATOM 687 C C . LYS A 1 85 ? -11.482 -4.828 16.736 1.00 93.94 85 LYS A C 1
ATOM 689 O O . LYS A 1 85 ? -12.524 -5.453 16.571 1.00 93.94 85 LYS A O 1
ATOM 694 N N . PHE A 1 86 ? -10.847 -4.729 17.892 1.00 92.31 86 PHE A N 1
ATOM 695 C CA . PHE A 1 86 ? -11.305 -5.275 19.161 1.00 92.31 86 PHE A CA 1
ATOM 696 C C . PHE A 1 86 ? -11.663 -4.097 20.064 1.00 92.31 86 PHE A C 1
ATOM 698 O O . PHE A 1 86 ? -10.799 -3.286 20.399 1.00 92.31 86 PHE A O 1
ATOM 705 N N . SER A 1 87 ? -12.942 -3.955 20.400 1.00 90.81 87 SER A N 1
ATOM 706 C CA . SER A 1 87 ? -13.430 -2.870 21.253 1.00 90.81 87 SER A CA 1
ATOM 707 C C . SER A 1 87 ? -13.450 -3.313 22.710 1.00 90.81 87 SER A C 1
ATOM 709 O O . SER A 1 87 ? -13.904 -4.415 23.008 1.00 90.81 87 SER A O 1
ATOM 711 N N . LEU A 1 88 ? -12.990 -2.447 23.612 1.00 88.12 88 LEU A N 1
ATOM 712 C CA . LEU A 1 88 ? -13.180 -2.659 25.041 1.00 88.12 88 LEU A CA 1
ATOM 713 C C . LEU A 1 88 ? -14.626 -2.297 25.403 1.00 88.12 88 LEU A C 1
ATOM 715 O O . LEU A 1 88 ? -15.075 -1.189 25.100 1.00 88.12 88 LEU A O 1
ATOM 719 N N . LEU A 1 89 ? -15.348 -3.218 26.039 1.00 87.06 89 LEU A N 1
ATOM 720 C CA . LEU A 1 89 ? -16.702 -2.965 26.526 1.00 87.06 89 LEU A CA 1
ATOM 721 C C . LEU A 1 89 ? -16.664 -2.472 27.976 1.00 87.06 89 LEU A C 1
ATOM 723 O O . LEU A 1 89 ? -15.942 -3.013 28.811 1.00 87.06 89 LEU A O 1
ATOM 727 N N . GLN A 1 90 ? -17.444 -1.437 28.265 1.00 81.31 90 GLN A N 1
ATOM 728 C CA . GLN A 1 90 ? -17.708 -0.949 29.609 1.00 81.31 90 GLN A CA 1
ATOM 729 C C . GLN A 1 90 ? -18.926 -1.700 30.145 1.00 81.31 90 GLN A C 1
ATOM 731 O O . GLN A 1 90 ? -20.048 -1.491 29.690 1.00 81.31 90 GLN A O 1
ATOM 736 N N . ILE A 1 91 ? -18.709 -2.590 31.112 1.00 73.62 91 ILE A N 1
ATOM 737 C CA . ILE A 1 91 ? -19.810 -3.166 31.881 1.00 73.62 91 ILE A CA 1
ATOM 738 C C . ILE A 1 91 ? -20.235 -2.103 32.892 1.00 73.62 91 ILE A C 1
ATOM 740 O O . ILE A 1 91 ? -19.430 -1.669 33.719 1.00 73.62 91 ILE A O 1
ATOM 744 N N . LEU A 1 92 ? -21.492 -1.668 32.803 1.00 60.53 92 LEU A N 1
ATOM 745 C CA . LEU A 1 92 ? -22.116 -0.788 33.784 1.00 60.53 92 LEU A CA 1
ATOM 746 C C . LEU A 1 92 ? -21.953 -1.408 35.186 1.00 60.53 92 LEU A C 1
ATOM 748 O O . LEU A 1 92 ? -22.590 -2.404 35.509 1.00 60.53 92 LEU A O 1
ATOM 752 N N . GLY A 1 93 ? -21.084 -0.825 36.016 1.00 57.31 93 GLY A N 1
ATOM 753 C CA . GLY A 1 93 ? -21.171 -0.981 37.469 1.00 57.31 93 GLY A CA 1
ATOM 754 C C . GLY A 1 93 ? -20.424 -2.135 38.146 1.00 57.31 93 GLY A C 1
ATOM 755 O O . GLY A 1 93 ? -20.882 -2.580 39.192 1.00 57.31 93 GLY A O 1
ATOM 756 N N . LYS A 1 94 ? -19.248 -2.569 37.677 1.00 47.53 94 LYS A N 1
ATOM 757 C CA . LYS A 1 94 ? -18.271 -3.188 38.598 1.00 47.53 94 LYS A CA 1
ATOM 758 C C . LYS A 1 94 ? -16.901 -2.536 38.452 1.00 47.53 94 LYS A C 1
ATOM 760 O O . LYS A 1 94 ? -16.092 -2.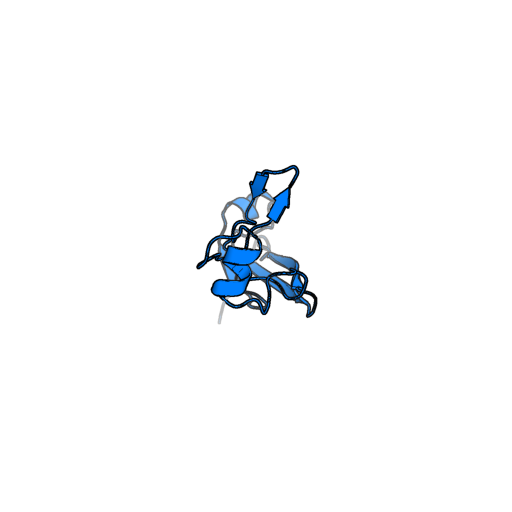935 37.621 1.00 47.53 94 LYS A O 1
ATOM 765 N N . LYS A 1 95 ? -16.628 -1.551 39.320 1.00 48.19 95 LYS A N 1
ATOM 766 C CA . LYS A 1 95 ? -15.272 -1.389 39.859 1.00 48.19 95 LYS A CA 1
ATOM 767 C C . LYS A 1 95 ? -14.915 -2.759 40.433 1.00 48.19 95 LYS A C 1
ATOM 769 O O . LYS A 1 95 ? -15.474 -3.137 41.455 1.00 48.19 95 LYS A O 1
ATOM 774 N N . LEU A 1 96 ? -14.074 -3.529 39.751 1.00 43.84 96 LEU A N 1
ATOM 775 C CA . LEU A 1 96 ? -13.343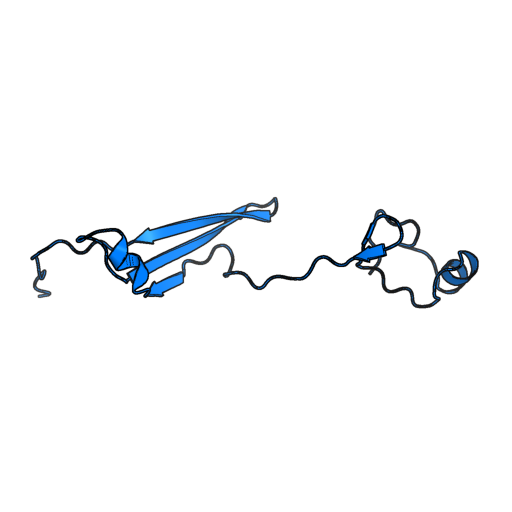 -4.584 40.436 1.00 43.84 96 LEU A CA 1
ATOM 776 C C . LEU A 1 96 ? -12.430 -3.850 41.424 1.00 43.84 96 LEU A C 1
ATOM 778 O O . LEU A 1 96 ? -11.605 -3.054 40.965 1.00 43.84 96 LEU A O 1
ATOM 782 N N . PRO A 1 97 ? -12.623 -4.004 42.748 1.00 40.50 97 PRO A N 1
ATOM 783 C CA . PRO A 1 97 ? -11.631 -3.536 43.692 1.00 40.50 97 PRO A CA 1
ATOM 784 C C . PRO A 1 97 ? -10.356 -4.306 43.369 1.00 40.50 97 PRO A C 1
ATOM 786 O O . PRO A 1 97 ? -10.312 -5.534 43.426 1.00 40.50 97 PRO A O 1
ATOM 789 N N . ILE A 1 98 ? -9.357 -3.564 42.918 1.00 49.56 98 ILE A N 1
ATOM 790 C CA . ILE A 1 98 ? -7.985 -4.036 42.901 1.00 49.56 98 ILE A CA 1
ATOM 791 C C . ILE A 1 98 ? -7.636 -4.130 44.391 1.00 49.56 98 ILE A C 1
ATOM 793 O O . ILE A 1 98 ? -7.669 -3.102 45.071 1.00 49.56 98 ILE A O 1
ATOM 797 N N . TYR A 1 99 ? -7.472 -5.350 44.906 1.00 43.06 99 TYR A N 1
ATOM 798 C CA . TYR A 1 99 ? -6.730 -5.561 46.149 1.00 43.06 99 TYR A CA 1
ATOM 799 C C . TYR A 1 99 ? -5.265 -5.203 45.903 1.00 43.06 99 TYR A C 1
ATOM 801 O O . TYR A 1 99 ? -4.778 -5.517 44.791 1.00 43.06 99 TYR A O 1
#